Protein AF-A0AB38EMA4-F1 (afdb_monomer_lite)

Secondary structure (DSSP, 8-state):
--EEEEEETTEEEEEE--TTS--EEEEESSHHHHHHHHHHHHHHHHTT----HHHHHHS-HHHHHHHHHHHTGGGSTTHHHHHHHHHHHHHHHHH--

Sequence (97 aa):
MATIRNRGEYQWEAQIRRKGYPAQRKTFETKSDAQAWARMIETEIDRGIFVSRVEAERTAFHQLIDRYISEIAPKHKGAYSEIKRLEALKLLALIEN

Organism: NCBI:txid237306

Structure (mmCIF, N/CA/C/O backbone):
data_AF-A0AB38EMA4-F1
#
_entry.id   AF-A0AB38EMA4-F1
#
loop_
_atom_site.group_PDB
_atom_site.id
_atom_site.type_symbol
_atom_site.label_atom_id
_atom_site.label_alt_id
_atom_site.label_comp_id
_atom_site.label_asym_id
_atom_site.label_entity_id
_atom_site.label_seq_id
_atom_site.pdbx_PDB_ins_code
_atom_site.Cartn_x
_atom_site.Cartn_y
_atom_site.Cartn_z
_atom_site.occupancy
_atom_site.B_iso_or_equiv
_atom_site.auth_seq_id
_atom_site.auth_comp_id
_atom_site.auth_asym_id
_atom_site.auth_atom_id
_atom_site.pdbx_PDB_model_num
ATOM 1 N N . MET A 1 1 ? -10.204 -11.463 9.396 1.00 79.31 1 MET A N 1
ATOM 2 C CA . MET A 1 1 ? -11.075 -10.399 9.907 1.00 79.31 1 MET A CA 1
ATOM 3 C C . MET A 1 1 ? -10.201 -9.297 10.459 1.00 79.31 1 MET A C 1
ATOM 5 O O . MET A 1 1 ? -9.248 -9.593 11.177 1.00 79.31 1 MET A O 1
ATOM 9 N N . ALA A 1 2 ? -10.477 -8.059 10.067 1.00 89.56 2 ALA A N 1
ATOM 10 C CA . ALA A 1 2 ? -9.742 -6.897 10.542 1.00 89.56 2 ALA A CA 1
ATOM 11 C C . ALA A 1 2 ? -10.012 -6.599 12.026 1.00 89.56 2 ALA A C 1
ATOM 13 O O . ALA A 1 2 ? -11.126 -6.782 12.519 1.00 89.56 2 ALA A O 1
ATOM 14 N N . THR A 1 3 ? -9.005 -6.071 12.715 1.00 95.44 3 THR A N 1
ATOM 15 C CA . THR A 1 3 ? -9.125 -5.556 14.083 1.00 95.44 3 THR A CA 1
ATOM 16 C C . THR A 1 3 ? -9.290 -4.042 14.035 1.00 95.44 3 THR A C 1
ATOM 18 O O . THR A 1 3 ? -8.474 -3.360 13.420 1.00 95.44 3 THR A O 1
ATOM 21 N N . ILE A 1 4 ? -10.312 -3.506 14.708 1.00 96.44 4 ILE A N 1
ATOM 22 C CA . ILE A 1 4 ? -10.507 -2.059 14.877 1.00 96.44 4 ILE A CA 1
ATOM 23 C C . ILE A 1 4 ? -10.135 -1.674 16.310 1.00 96.44 4 ILE A C 1
ATOM 25 O O . ILE A 1 4 ? -10.739 -2.171 17.260 1.00 96.44 4 ILE A O 1
ATOM 29 N N . ARG A 1 5 ? -9.153 -0.787 16.471 1.00 95.50 5 ARG A N 1
ATOM 30 C CA . ARG A 1 5 ? -8.633 -0.326 17.760 1.00 95.50 5 ARG A CA 1
ATOM 31 C C . ARG A 1 5 ? -8.906 1.166 17.940 1.00 95.50 5 ARG A C 1
ATOM 33 O O . ARG A 1 5 ? -8.551 1.966 17.084 1.00 95.50 5 ARG A O 1
ATOM 40 N N . ASN A 1 6 ? -9.478 1.544 19.081 1.00 93.81 6 ASN A N 1
ATOM 41 C CA . ASN A 1 6 ? -9.540 2.945 19.499 1.00 93.81 6 ASN A CA 1
ATOM 42 C C . ASN A 1 6 ? -8.192 3.343 20.130 1.00 93.81 6 ASN A C 1
ATOM 44 O O . ASN A 1 6 ? -7.695 2.639 21.015 1.00 93.81 6 ASN A O 1
ATOM 48 N N . ARG A 1 7 ? -7.585 4.429 19.648 1.00 92.31 7 ARG A N 1
ATOM 49 C CA . ARG A 1 7 ? -6.310 4.982 20.130 1.00 92.31 7 ARG A CA 1
ATOM 50 C C . ARG A 1 7 ? -6.458 6.340 20.826 1.00 92.31 7 ARG A C 1
ATOM 52 O O . ARG A 1 7 ? -5.460 6.832 21.345 1.00 92.31 7 ARG A O 1
ATOM 59 N N . GLY A 1 8 ? -7.653 6.924 20.850 1.00 88.50 8 GLY A N 1
ATOM 60 C CA . GLY A 1 8 ? -7.913 8.255 21.393 1.00 88.50 8 GLY A CA 1
ATOM 61 C C . GLY A 1 8 ? -9.069 8.952 20.676 1.00 88.50 8 GLY A C 1
ATOM 62 O O . GLY A 1 8 ? -9.695 8.387 19.776 1.00 88.50 8 GLY A O 1
ATOM 63 N N . GLU A 1 9 ? -9.351 10.189 21.077 1.00 90.38 9 GLU A N 1
ATOM 64 C CA . GLU A 1 9 ? -10.356 11.021 20.412 1.00 90.38 9 GLU A CA 1
ATOM 65 C C . GLU A 1 9 ? -10.001 11.184 18.927 1.00 90.38 9 GLU A C 1
ATOM 67 O O . GLU A 1 9 ? -8.858 11.485 18.591 1.00 90.38 9 GLU A O 1
ATOM 72 N N . TYR A 1 10 ? -10.958 10.906 18.039 1.00 90.81 10 TYR A N 1
ATOM 73 C CA . TYR A 1 10 ? -10.761 10.896 16.583 1.00 90.81 10 TYR A CA 1
ATOM 74 C C . TYR A 1 10 ? -9.616 9.995 16.083 1.00 90.81 10 TYR A C 1
ATOM 76 O O . TYR A 1 10 ? -8.987 10.282 15.067 1.00 90.81 10 TYR A O 1
ATOM 84 N N . GLN A 1 11 ? -9.295 8.908 16.792 1.00 95.31 11 GLN A N 1
ATOM 85 C CA . GLN A 1 11 ? -8.215 7.997 16.402 1.00 95.31 11 GLN A CA 1
ATOM 86 C C . GLN A 1 11 ? -8.692 6.542 16.421 1.00 95.31 11 GLN A C 1
ATOM 88 O O . GLN A 1 11 ? -8.539 5.811 17.402 1.00 95.31 11 GLN A O 1
ATOM 93 N N . TRP A 1 12 ? -9.242 6.097 15.296 1.00 97.56 12 TRP A N 1
ATOM 94 C CA . TRP A 1 12 ? -9.673 4.725 15.045 1.00 97.56 12 TRP A CA 1
ATOM 95 C C . TRP A 1 12 ? -8.727 4.036 14.072 1.00 97.56 12 TRP A C 1
ATOM 97 O O . TRP A 1 12 ? -8.699 4.334 12.883 1.00 97.56 12 TRP A O 1
ATOM 107 N N . GLU A 1 13 ? -7.946 3.090 14.572 1.00 96.56 13 GLU A N 1
ATOM 108 C CA . GLU A 1 13 ? -7.003 2.316 13.776 1.00 96.56 13 GLU A CA 1
ATOM 109 C C . GLU A 1 13 ? -7.651 1.016 13.290 1.00 96.56 13 GLU A C 1
ATOM 111 O O . GLU A 1 13 ? -8.174 0.235 14.083 1.00 96.56 13 GLU A O 1
ATOM 116 N N . ALA A 1 14 ? -7.576 0.752 11.991 1.00 97.12 14 ALA A N 1
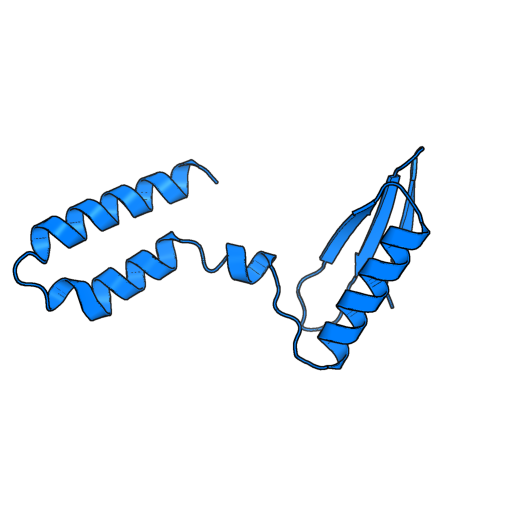ATOM 117 C CA . ALA A 1 14 ? -7.903 -0.534 11.396 1.00 97.12 14 ALA A CA 1
ATOM 118 C C . ALA A 1 14 ? -6.615 -1.309 11.095 1.00 97.12 14 ALA A C 1
ATOM 120 O O . ALA A 1 14 ? -5.702 -0.777 10.462 1.00 97.12 14 ALA A O 1
ATOM 121 N N . GLN A 1 15 ? -6.547 -2.570 11.522 1.00 95.50 15 GLN A N 1
ATOM 122 C CA . GLN A 1 15 ? -5.422 -3.475 11.287 1.00 95.50 15 GLN A CA 1
ATOM 123 C C . GLN A 1 15 ? -5.888 -4.743 10.571 1.00 95.50 15 GLN A C 1
ATOM 125 O O . GLN A 1 15 ? -6.832 -5.401 11.009 1.00 95.50 15 GLN A O 1
ATOM 130 N N . ILE A 1 16 ? -5.192 -5.129 9.504 1.00 93.56 16 ILE A N 1
ATOM 131 C CA . ILE A 1 16 ? -5.530 -6.299 8.687 1.00 93.56 16 ILE A CA 1
ATOM 132 C C . ILE A 1 16 ? -4.297 -7.182 8.568 1.00 93.56 16 ILE A C 1
ATOM 134 O O . ILE A 1 16 ? -3.243 -6.755 8.091 1.00 93.56 16 ILE A O 1
ATOM 138 N N . ARG A 1 17 ? -4.434 -8.431 9.017 1.00 91.69 17 ARG A N 1
ATOM 139 C CA . ARG A 1 17 ? -3.396 -9.460 8.936 1.00 91.69 17 ARG A CA 1
ATOM 140 C C . ARG A 1 17 ? -3.995 -10.701 8.281 1.00 91.69 17 ARG A C 1
ATOM 142 O O . ARG A 1 17 ? -4.865 -11.349 8.860 1.00 91.69 17 ARG A O 1
ATOM 149 N N . ARG A 1 18 ? -3.544 -11.016 7.067 1.00 90.06 18 ARG A N 1
ATOM 150 C CA . ARG A 1 18 ? -3.941 -12.203 6.296 1.00 90.06 18 ARG A CA 1
ATOM 151 C C . ARG A 1 18 ? -2.682 -12.942 5.853 1.00 90.06 18 ARG A C 1
ATOM 153 O O . ARG A 1 18 ? -1.710 -12.315 5.443 1.00 90.06 18 ARG A O 1
ATOM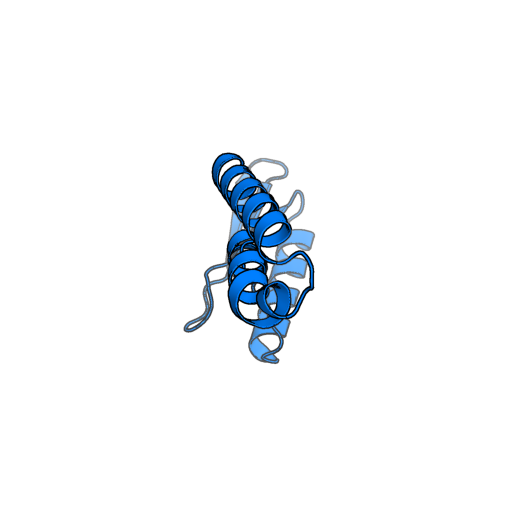 16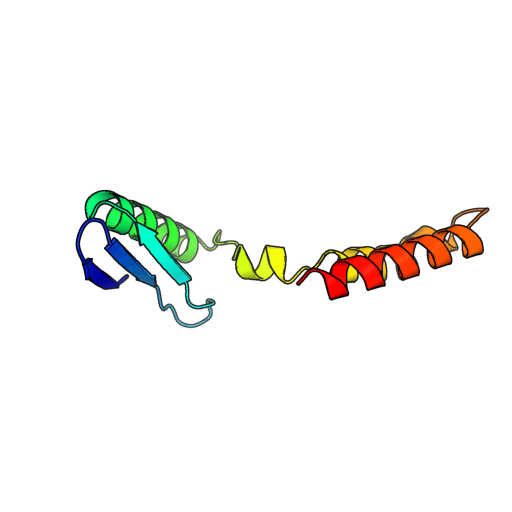0 N N . LYS A 1 19 ? -2.680 -14.272 5.969 1.00 87.75 19 LYS A N 1
ATOM 161 C CA . LYS A 1 19 ? -1.541 -15.102 5.551 1.00 87.75 19 LYS A CA 1
ATOM 162 C C . LYS A 1 19 ? -1.300 -14.909 4.051 1.00 87.75 19 LYS A C 1
ATOM 164 O O . LYS A 1 19 ? -2.250 -14.976 3.283 1.00 87.75 19 LYS A O 1
ATOM 169 N N . GLY A 1 20 ? -0.047 -14.684 3.661 1.00 85.44 20 GLY A N 1
ATOM 170 C CA . GLY A 1 20 ? 0.332 -14.465 2.260 1.00 85.44 20 GLY A CA 1
ATOM 171 C C . GLY A 1 20 ? 0.163 -13.028 1.759 1.00 85.44 20 GLY A C 1
ATOM 172 O O . GLY A 1 20 ? 0.517 -12.763 0.621 1.00 85.44 20 GLY A O 1
ATOM 173 N N . TYR A 1 21 ? -0.312 -12.101 2.598 1.00 86.44 21 TYR A N 1
ATOM 174 C CA . TYR A 1 21 ? -0.455 -10.688 2.249 1.00 86.44 21 TYR A CA 1
ATOM 175 C C . TYR A 1 21 ? 0.320 -9.800 3.231 1.00 86.44 21 TYR A C 1
ATOM 177 O O . TYR A 1 21 ? 0.417 -10.132 4.419 1.00 86.44 21 TYR A O 1
ATOM 185 N N . PRO A 1 22 ? 0.860 -8.654 2.780 1.00 86.81 22 PRO A N 1
ATOM 186 C CA . PRO A 1 22 ? 1.507 -7.698 3.669 1.00 86.81 22 PRO A CA 1
ATOM 187 C C . PRO A 1 22 ? 0.504 -7.131 4.682 1.00 86.81 22 PRO A C 1
ATOM 189 O O . PRO A 1 22 ? -0.638 -6.820 4.338 1.00 86.81 22 PRO A O 1
ATOM 192 N N . ALA A 1 23 ? 0.937 -6.953 5.932 1.00 89.56 23 ALA A N 1
ATOM 193 C CA . ALA A 1 23 ? 0.093 -6.374 6.975 1.00 89.56 23 ALA A CA 1
ATOM 194 C C . ALA A 1 23 ? -0.301 -4.930 6.625 1.00 89.56 23 ALA A C 1
ATOM 196 O O . ALA A 1 23 ? 0.564 -4.109 6.320 1.00 89.56 23 ALA A O 1
ATOM 197 N N . GLN A 1 24 ? -1.596 -4.618 6.704 1.00 90.19 24 GLN A N 1
ATOM 198 C CA . GLN A 1 24 ? -2.125 -3.280 6.429 1.00 90.19 24 GLN A CA 1
ATOM 199 C C . GLN A 1 24 ? -2.593 -2.622 7.726 1.00 90.19 24 GLN A C 1
ATOM 201 O O . GLN A 1 24 ? -3.219 -3.269 8.572 1.00 90.19 2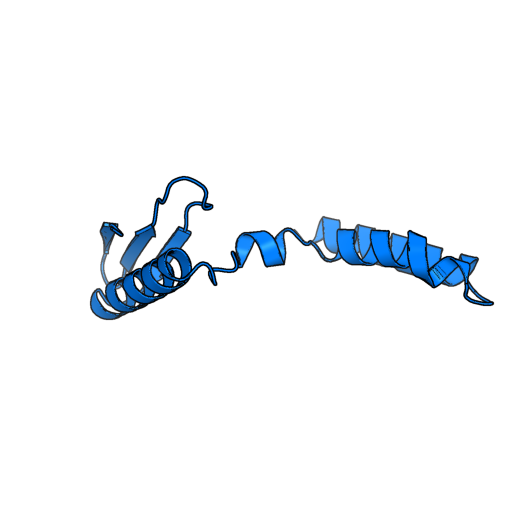4 GLN A O 1
ATOM 206 N N . ARG A 1 25 ? -2.304 -1.329 7.879 1.00 92.25 25 ARG A N 1
ATOM 207 C CA . ARG A 1 25 ? -2.789 -0.504 8.990 1.00 92.25 25 ARG A CA 1
ATOM 208 C C . ARG A 1 25 ? -3.120 0.898 8.503 1.00 92.25 25 ARG A C 1
ATOM 210 O O . ARG A 1 25 ? -2.368 1.450 7.703 1.00 92.25 25 ARG A O 1
ATOM 217 N N . LYS A 1 26 ? -4.215 1.472 8.993 1.00 92.12 26 LYS A N 1
ATOM 218 C CA . LYS A 1 26 ? -4.581 2.865 8.720 1.00 92.12 26 LYS A CA 1
ATOM 219 C C . LYS A 1 26 ? -5.439 3.422 9.852 1.00 92.12 26 LYS A C 1
ATOM 221 O O . LYS A 1 26 ? -6.254 2.692 10.412 1.00 92.12 26 LYS A O 1
ATOM 226 N N . THR A 1 27 ? -5.250 4.698 10.172 1.00 94.62 27 THR A N 1
ATOM 227 C CA . THR A 1 27 ? -6.017 5.409 11.203 1.00 94.62 27 THR A CA 1
ATOM 228 C C . THR A 1 27 ? -7.026 6.358 10.564 1.00 94.62 27 THR A C 1
ATOM 230 O O . THR A 1 27 ? -6.751 6.938 9.514 1.00 94.62 27 THR A O 1
ATOM 233 N N . PHE A 1 28 ? -8.187 6.489 11.196 1.00 95.88 28 PHE A N 1
ATOM 234 C CA . PHE A 1 28 ? -9.334 7.279 10.764 1.00 95.88 28 PHE A CA 1
ATOM 235 C C . PHE A 1 28 ? -9.905 8.074 11.934 1.00 95.88 28 PHE A C 1
ATOM 237 O O . PHE A 1 28 ? -9.748 7.680 13.088 1.00 95.88 28 PHE A O 1
ATOM 244 N N . GLU A 1 29 ? -10.629 9.147 11.634 1.00 95.94 29 GLU A N 1
ATOM 245 C CA . GLU A 1 29 ? -11.303 9.954 12.655 1.00 95.94 29 GLU A CA 1
ATOM 246 C C . GLU A 1 29 ? -12.529 9.255 13.241 1.00 95.94 29 GLU A C 1
ATOM 248 O O . GLU A 1 29 ? -12.832 9.401 14.425 1.00 95.94 29 GLU A O 1
ATOM 253 N N . THR A 1 30 ? -13.211 8.431 12.442 1.00 96.81 30 THR A N 1
ATOM 254 C CA . THR A 1 30 ? -14.419 7.725 12.868 1.00 96.81 30 THR A CA 1
ATOM 255 C C . THR A 1 30 ? -14.247 6.209 12.828 1.00 96.81 30 THR A C 1
ATOM 257 O O . THR A 1 30 ? -13.529 5.637 12.001 1.00 96.81 30 THR A O 1
ATOM 260 N N . LYS A 1 31 ? -14.966 5.521 13.722 1.00 95.50 31 LYS A N 1
ATOM 261 C CA . LYS A 1 31 ? -15.019 4.054 13.749 1.00 95.50 31 LYS A CA 1
ATOM 262 C C . LYS A 1 31 ? -15.624 3.487 12.466 1.00 95.50 31 LYS A C 1
ATOM 264 O O . LYS A 1 31 ? -15.188 2.432 12.006 1.00 95.50 31 LYS A O 1
ATOM 269 N N . SER A 1 32 ? -16.638 4.158 11.920 1.00 96.81 32 SER A N 1
ATOM 270 C CA . SER A 1 32 ? -17.329 3.739 10.699 1.00 96.81 32 SER A CA 1
ATOM 271 C C . SER A 1 32 ? -16.390 3.737 9.502 1.00 96.81 32 SER A C 1
ATOM 273 O O . SER A 1 32 ? -16.379 2.755 8.763 1.00 96.81 32 SER A O 1
ATOM 275 N N . ASP A 1 33 ? -15.547 4.761 9.358 1.00 97.19 33 ASP A N 1
ATOM 276 C CA . ASP A 1 33 ? -14.596 4.838 8.244 1.00 97.19 33 ASP A CA 1
ATOM 277 C C . ASP A 1 33 ? -13.528 3.752 8.359 1.00 97.19 33 ASP A C 1
ATOM 279 O O . ASP A 1 33 ? -13.233 3.058 7.382 1.00 97.19 33 ASP A O 1
ATOM 283 N N . ALA A 1 34 ? -13.022 3.519 9.575 1.00 96.44 34 ALA A N 1
ATOM 284 C CA . ALA A 1 34 ? -12.094 2.427 9.852 1.00 96.44 34 ALA A CA 1
ATOM 285 C C . ALA A 1 34 ? -12.690 1.056 9.487 1.00 96.44 34 ALA A C 1
ATOM 287 O O . ALA A 1 34 ? -12.020 0.224 8.871 1.00 96.44 34 ALA A O 1
ATOM 288 N N . GLN A 1 35 ? -13.962 0.820 9.823 1.00 96.56 35 GLN A N 1
ATOM 289 C CA . GLN A 1 35 ? -14.676 -0.412 9.476 1.00 96.56 35 GLN A CA 1
ATOM 290 C C . GLN A 1 35 ? -14.940 -0.545 7.973 1.00 96.56 35 GLN A C 1
ATOM 292 O O . GLN A 1 35 ? -14.780 -1.636 7.423 1.00 96.56 35 GLN A O 1
ATOM 297 N N . ALA A 1 36 ? -15.349 0.536 7.307 1.00 97.25 36 ALA A N 1
ATOM 298 C CA . ALA A 1 36 ? -15.615 0.543 5.872 1.00 97.25 36 ALA A CA 1
ATOM 299 C C . ALA A 1 36 ? -14.339 0.245 5.075 1.00 97.25 36 ALA A C 1
ATOM 301 O O . ALA A 1 36 ? -14.338 -0.640 4.217 1.00 97.25 36 ALA A O 1
ATOM 302 N N . TRP A 1 37 ? -13.232 0.906 5.419 1.00 96.00 37 TRP A N 1
ATOM 303 C CA . TRP A 1 37 ? -11.929 0.641 4.813 1.00 96.00 37 TRP A CA 1
ATOM 304 C C . TRP A 1 37 ? -11.451 -0.789 5.073 1.00 96.00 37 TRP A C 1
ATOM 306 O O . TRP A 1 37 ? -10.998 -1.465 4.153 1.00 96.00 37 TRP A O 1
ATOM 316 N N . ALA A 1 38 ? -11.604 -1.284 6.303 1.00 95.62 38 ALA A N 1
ATOM 317 C CA . ALA A 1 38 ? -11.240 -2.654 6.635 1.00 95.62 38 ALA A CA 1
ATOM 318 C C . ALA A 1 38 ? -11.978 -3.685 5.769 1.00 95.62 38 ALA A C 1
ATOM 320 O O . ALA A 1 38 ? -11.353 -4.587 5.211 1.00 95.62 38 ALA A O 1
ATOM 321 N N . ARG A 1 39 ? -13.298 -3.523 5.612 1.00 95.44 39 ARG A N 1
ATOM 322 C CA . ARG A 1 39 ? -14.125 -4.400 4.769 1.00 95.44 39 ARG A CA 1
ATOM 323 C C . ARG A 1 39 ? -13.730 -4.331 3.300 1.00 95.44 39 ARG A C 1
ATOM 325 O O . ARG A 1 39 ? -13.694 -5.370 2.648 1.00 95.44 39 ARG A O 1
ATOM 332 N N . MET A 1 40 ? -13.434 -3.136 2.789 1.00 95.06 40 MET A N 1
ATOM 333 C CA . MET A 1 40 ? -12.964 -2.942 1.415 1.00 95.06 40 MET A CA 1
ATOM 334 C C . MET A 1 40 ? -11.700 -3.766 1.156 1.00 95.06 40 MET A C 1
ATOM 336 O O . MET A 1 40 ? -11.693 -4.591 0.249 1.00 95.06 40 MET A O 1
ATOM 340 N N . ILE A 1 41 ? -10.674 -3.615 1.997 1.00 93.38 41 ILE A N 1
ATOM 341 C CA . ILE A 1 41 ? -9.402 -4.327 1.826 1.00 93.38 41 ILE A CA 1
ATOM 342 C C . ILE A 1 41 ? -9.575 -5.842 1.984 1.00 93.38 41 ILE A C 1
ATOM 344 O O . ILE A 1 41 ? -9.013 -6.602 1.200 1.00 93.38 41 ILE A O 1
ATOM 348 N N . GLU A 1 42 ? -10.364 -6.311 2.959 1.00 93.62 42 GLU A N 1
ATOM 349 C CA . GLU A 1 42 ? -10.652 -7.749 3.069 1.00 93.62 42 GLU A CA 1
ATOM 350 C C . GLU A 1 42 ? -11.359 -8.281 1.817 1.00 93.62 42 GLU A C 1
ATOM 352 O O . GLU A 1 42 ? -10.984 -9.337 1.319 1.00 93.62 42 GLU A O 1
ATOM 357 N N . THR A 1 43 ? -12.294 -7.516 1.249 1.00 94.62 43 THR A N 1
ATOM 358 C CA . THR A 1 43 ? -12.988 -7.889 0.008 1.00 94.62 43 THR A CA 1
ATOM 359 C C . THR A 1 43 ? -12.035 -7.949 -1.187 1.00 94.62 43 THR A C 1
ATOM 361 O O . THR A 1 43 ? -12.149 -8.848 -2.016 1.00 94.62 43 THR A O 1
ATOM 364 N N . GLU A 1 44 ? -11.093 -7.012 -1.302 1.00 93.25 44 GLU A N 1
ATOM 365 C CA . GLU A 1 44 ? -10.073 -7.032 -2.358 1.00 93.25 44 GLU A CA 1
ATOM 366 C C . GLU A 1 44 ? -9.151 -8.249 -2.239 1.00 93.25 44 GLU A C 1
ATOM 368 O O . GLU A 1 44 ? -8.835 -8.882 -3.250 1.00 93.25 44 GLU A O 1
ATOM 373 N N . ILE A 1 45 ? -8.748 -8.593 -1.011 1.00 92.38 45 ILE A N 1
ATOM 374 C CA . ILE A 1 45 ? -7.931 -9.777 -0.724 1.00 92.38 45 ILE A CA 1
ATOM 375 C C . ILE A 1 45 ? -8.705 -11.042 -1.092 1.00 92.38 45 ILE A C 1
ATOM 377 O O . ILE A 1 45 ? -8.186 -11.875 -1.831 1.00 92.38 45 ILE A O 1
ATOM 381 N N . ASP A 1 46 ? -9.952 -11.161 -0.635 1.00 91.88 46 ASP A N 1
ATOM 382 C CA . ASP A 1 46 ? -10.800 -12.329 -0.889 1.00 91.88 46 ASP A CA 1
ATOM 383 C C . ASP A 1 46 ? -11.087 -12.513 -2.392 1.00 91.88 46 ASP A C 1
ATOM 385 O O . ASP A 1 46 ? -11.209 -13.638 -2.873 1.00 91.88 46 ASP A O 1
ATOM 389 N N . ARG A 1 47 ? -11.145 -11.416 -3.160 1.00 93.12 47 ARG A N 1
ATOM 390 C CA . ARG A 1 47 ? -11.293 -11.430 -4.628 1.00 93.12 47 ARG A CA 1
ATOM 391 C C . ARG A 1 47 ? -9.982 -11.655 -5.387 1.00 93.12 47 ARG A C 1
ATOM 393 O O . ARG A 1 47 ? -10.020 -11.773 -6.608 1.00 93.12 47 ARG A O 1
ATOM 400 N N . GLY A 1 48 ? -8.835 -11.665 -4.708 1.00 89.38 48 GLY A N 1
ATOM 401 C CA . GLY A 1 48 ? -7.519 -11.785 -5.342 1.00 89.38 48 GLY A CA 1
ATOM 402 C C . GLY A 1 48 ? -7.095 -10.568 -6.175 1.00 89.38 48 GLY A C 1
ATOM 403 O O . GLY A 1 48 ? -6.147 -10.667 -6.945 1.00 89.38 48 GLY A O 1
ATOM 404 N N . ILE A 1 49 ? -7.778 -9.427 -6.031 1.00 88.69 49 ILE A N 1
ATOM 405 C CA . ILE A 1 49 ? -7.481 -8.176 -6.757 1.00 88.69 49 ILE A CA 1
ATOM 406 C C . ILE A 1 49 ? -6.732 -7.159 -5.893 1.00 88.69 49 ILE A C 1
ATOM 408 O O . ILE A 1 49 ? -6.470 -6.042 -6.334 1.00 88.69 49 ILE A O 1
ATOM 412 N N . PHE A 1 50 ? -6.428 -7.517 -4.646 1.00 87.19 50 PHE A N 1
ATOM 413 C CA . PHE A 1 50 ? -5.682 -6.654 -3.749 1.00 87.19 50 PHE A CA 1
ATOM 414 C C . PHE A 1 50 ? -4.292 -6.359 -4.316 1.00 87.19 50 PHE A C 1
ATOM 416 O O . PHE A 1 50 ? -3.456 -7.253 -4.445 1.00 87.19 50 PHE A O 1
ATOM 423 N N . VAL A 1 51 ? -4.043 -5.081 -4.593 1.00 77.19 51 VAL A N 1
ATOM 424 C CA . VAL A 1 51 ? -2.720 -4.560 -4.933 1.00 77.19 51 VAL A CA 1
ATOM 425 C C . VAL A 1 51 ? -2.212 -3.793 -3.726 1.00 77.19 51 VAL A C 1
ATOM 427 O O . VAL A 1 51 ? -2.782 -2.770 -3.333 1.00 77.19 51 VAL A O 1
ATOM 430 N N . SER A 1 52 ? -1.134 -4.278 -3.111 1.00 68.88 52 SER A N 1
ATOM 431 C CA . SER A 1 52 ? -0.552 -3.567 -1.983 1.00 68.88 52 SER A CA 1
ATOM 432 C C . SER A 1 52 ? 0.024 -2.241 -2.469 1.00 68.88 52 SER A C 1
ATOM 434 O O . SER A 1 52 ? 0.966 -2.223 -3.254 1.00 68.88 52 SER A O 1
ATOM 436 N N . ARG A 1 53 ? -0.496 -1.114 -1.967 1.00 64.69 53 ARG A N 1
ATOM 437 C CA . ARG A 1 53 ? 0.112 0.203 -2.223 1.00 64.69 53 ARG A CA 1
ATOM 438 C C . ARG A 1 53 ? 1.539 0.280 -1.692 1.00 64.69 53 ARG A C 1
ATOM 440 O O . ARG A 1 53 ? 2.373 0.894 -2.328 1.00 64.69 53 ARG A O 1
ATOM 447 N N . VAL A 1 54 ? 1.832 -0.442 -0.609 1.00 60.91 54 VAL A N 1
ATOM 448 C CA . VAL A 1 54 ? 3.198 -0.604 -0.101 1.00 60.91 54 VAL A CA 1
ATOM 449 C C . VAL A 1 54 ? 4.074 -1.343 -1.119 1.00 60.91 54 VAL A C 1
ATOM 451 O O . VAL A 1 54 ? 5.235 -0.996 -1.262 1.00 60.91 54 VAL A O 1
ATOM 454 N N . GLU A 1 55 ? 3.560 -2.336 -1.857 1.00 52.84 55 GLU A N 1
ATOM 455 C CA . GLU A 1 55 ? 4.313 -2.952 -2.967 1.00 52.84 55 GLU A CA 1
ATOM 456 C C . GLU A 1 55 ? 4.386 -2.076 -4.218 1.00 52.84 55 GLU A C 1
ATOM 458 O O . GLU A 1 55 ? 5.408 -2.085 -4.895 1.00 52.84 55 GLU A O 1
ATOM 463 N N . ALA A 1 56 ? 3.344 -1.301 -4.520 1.00 52.44 56 ALA A N 1
ATOM 464 C CA . ALA A 1 56 ? 3.371 -0.323 -5.606 1.00 52.44 56 ALA A CA 1
ATOM 465 C C . ALA A 1 56 ? 4.397 0.792 -5.330 1.00 52.44 56 ALA A C 1
ATOM 467 O O . ALA A 1 56 ? 5.125 1.183 -6.234 1.00 52.44 56 ALA A O 1
ATOM 468 N N . GLU A 1 57 ? 4.523 1.231 -4.076 1.00 53.94 57 GLU A N 1
ATOM 469 C CA . GLU A 1 57 ? 5.581 2.131 -3.599 1.00 53.94 57 GLU A CA 1
ATOM 470 C C . GLU A 1 57 ? 6.952 1.426 -3.545 1.00 53.94 57 GLU A C 1
ATOM 472 O O . GLU A 1 57 ? 7.976 2.049 -3.822 1.00 53.94 57 GLU A O 1
ATOM 477 N N . ARG A 1 58 ? 6.996 0.114 -3.247 1.00 51.81 58 ARG A N 1
ATOM 478 C CA . ARG A 1 58 ? 8.226 -0.710 -3.295 1.00 51.81 58 ARG A CA 1
ATOM 479 C C . ARG A 1 58 ? 8.658 -1.112 -4.698 1.00 51.81 58 ARG A C 1
ATOM 481 O O . ARG A 1 58 ? 9.829 -1.455 -4.858 1.00 51.81 58 ARG A O 1
ATOM 488 N N . THR A 1 59 ? 7.789 -1.022 -5.707 1.00 54.72 59 THR A N 1
ATOM 489 C CA . THR A 1 59 ? 8.223 -0.869 -7.102 1.00 54.72 59 THR A CA 1
ATOM 490 C C . THR A 1 59 ? 8.740 0.552 -7.233 1.00 54.72 59 THR A C 1
ATOM 492 O O . THR A 1 59 ? 8.150 1.420 -7.873 1.00 54.72 59 THR A O 1
ATOM 495 N N . ALA A 1 60 ? 9.803 0.817 -6.486 1.00 68.81 60 ALA A N 1
ATOM 496 C CA . ALA A 1 60 ? 10.299 2.145 -6.279 1.00 68.81 60 ALA A CA 1
ATOM 497 C C . ALA A 1 60 ? 10.736 2.683 -7.634 1.00 68.81 60 ALA A C 1
ATOM 499 O O . ALA A 1 60 ? 11.235 1.942 -8.481 1.00 68.81 60 ALA A O 1
ATOM 500 N N . PHE A 1 61 ? 10.542 3.978 -7.848 1.00 74.88 61 PHE A N 1
ATOM 501 C CA . PHE A 1 61 ? 10.886 4.669 -9.088 1.00 74.88 61 PHE A CA 1
ATOM 502 C C . PHE A 1 61 ? 12.282 4.285 -9.622 1.00 74.88 61 PHE A C 1
ATOM 504 O O . PHE A 1 61 ? 12.480 4.146 -10.829 1.00 74.88 61 PHE A O 1
ATOM 511 N N . HIS A 1 62 ? 13.219 3.982 -8.717 1.00 80.19 62 HIS A N 1
ATOM 512 C CA . HIS A 1 62 ? 14.539 3.464 -9.056 1.00 80.19 62 HIS A CA 1
ATOM 513 C C . HIS A 1 62 ? 14.523 2.137 -9.843 1.00 80.19 62 HIS A C 1
ATOM 515 O O . HIS A 1 62 ? 15.300 1.984 -10.780 1.00 80.19 62 HIS A O 1
ATOM 521 N N . GLN A 1 63 ? 13.635 1.195 -9.513 1.00 83.38 63 GLN A N 1
ATOM 522 C CA . GLN A 1 63 ? 13.504 -0.105 -10.183 1.00 83.38 63 GLN A CA 1
ATOM 523 C C . GLN A 1 63 ? 12.943 0.039 -11.600 1.00 83.38 63 GLN A C 1
ATOM 525 O O . GLN A 1 63 ? 13.345 -0.686 -12.510 1.00 83.38 63 GLN A O 1
ATOM 530 N N . LEU A 1 64 ? 12.026 0.992 -11.800 1.00 86.69 64 LEU A N 1
ATOM 531 C CA . LEU A 1 64 ? 11.518 1.333 -13.131 1.00 86.69 64 LEU A CA 1
ATOM 532 C C . LEU A 1 64 ? 12.623 1.943 -13.995 1.00 86.69 64 LEU A C 1
ATOM 534 O O . LEU A 1 64 ? 12.769 1.563 -15.157 1.00 86.69 64 LEU A O 1
ATOM 538 N N . ILE A 1 65 ? 13.433 2.834 -13.414 1.00 90.12 65 ILE A N 1
ATOM 539 C CA . ILE A 1 65 ? 14.614 3.386 -14.079 1.00 90.12 65 ILE A CA 1
ATOM 540 C C . ILE A 1 65 ? 15.599 2.271 -14.448 1.00 90.12 65 ILE A C 1
ATOM 542 O O . ILE A 1 65 ? 16.063 2.239 -15.585 1.00 90.12 65 ILE A O 1
ATOM 546 N N . ASP A 1 66 ? 15.886 1.344 -13.531 1.00 90.69 66 ASP A N 1
A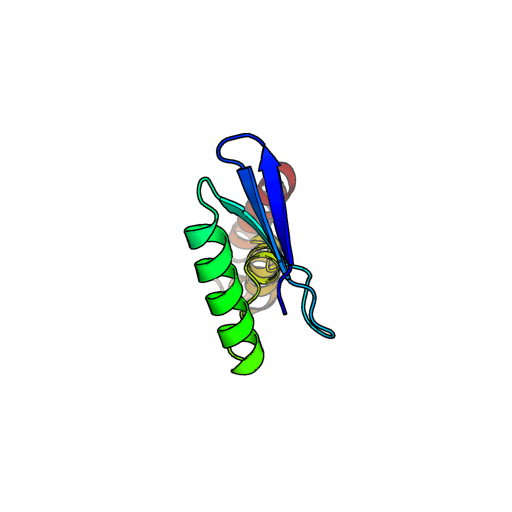TOM 547 C CA . ASP A 1 66 ? 16.818 0.237 -13.778 1.00 90.69 66 ASP A CA 1
ATOM 548 C C . ASP A 1 66 ? 16.375 -0.621 -14.973 1.00 90.69 66 ASP A C 1
ATOM 550 O O . ASP A 1 66 ? 17.181 -0.910 -15.859 1.00 90.69 66 ASP A O 1
ATOM 554 N N . ARG A 1 67 ? 15.080 -0.959 -15.058 1.00 91.44 67 ARG A N 1
ATOM 555 C CA . ARG A 1 67 ? 14.523 -1.701 -16.202 1.00 91.44 67 ARG A CA 1
ATOM 556 C C . ARG A 1 67 ? 14.589 -0.900 -17.503 1.00 91.44 67 ARG A C 1
ATOM 558 O O . ARG A 1 67 ? 14.919 -1.435 -18.558 1.00 91.44 67 ARG A O 1
ATOM 565 N N . TYR A 1 68 ? 14.282 0.391 -17.448 1.00 92.56 68 TYR A N 1
ATOM 566 C CA . TYR A 1 68 ? 14.331 1.242 -18.633 1.00 92.56 68 TYR A CA 1
ATOM 567 C C . TYR A 1 68 ? 15.770 1.398 -19.161 1.00 92.56 68 TYR A C 1
ATOM 569 O O . TYR A 1 68 ? 15.991 1.341 -20.375 1.00 92.56 68 TYR A O 1
ATOM 577 N N . ILE A 1 69 ? 16.754 1.529 -18.261 1.00 94.62 69 ILE A N 1
ATOM 578 C CA . ILE A 1 69 ? 18.186 1.564 -18.593 1.00 94.62 69 ILE A CA 1
ATOM 579 C C . ILE A 1 69 ? 18.639 0.257 -19.251 1.00 94.62 69 ILE A C 1
ATOM 581 O O . ILE A 1 69 ? 19.459 0.310 -20.165 1.00 94.62 69 ILE A O 1
ATOM 585 N N . SER A 1 70 ? 18.139 -0.905 -18.820 1.00 93.12 70 SER A N 1
ATOM 586 C CA . SER A 1 70 ? 18.564 -2.193 -19.382 1.00 93.12 70 SER A CA 1
ATOM 587 C C . SER A 1 70 ? 17.875 -2.542 -20.706 1.00 93.12 70 SER A C 1
ATOM 589 O O . SER A 1 70 ? 18.513 -3.103 -21.596 1.00 93.12 70 SER A O 1
ATOM 591 N N . GLU A 1 71 ? 16.590 -2.219 -20.863 1.00 95.12 71 GLU A N 1
ATOM 592 C CA . GLU A 1 71 ? 15.773 -2.733 -21.973 1.00 95.12 71 GLU A CA 1
ATOM 593 C C . GLU A 1 71 ? 15.558 -1.733 -23.120 1.00 95.12 71 GLU A C 1
ATOM 595 O O . GLU A 1 71 ? 15.388 -2.148 -24.277 1.00 95.12 71 GLU A O 1
ATOM 600 N N . ILE A 1 72 ? 15.535 -0.430 -22.817 1.00 95.62 72 ILE A N 1
ATOM 601 C CA . ILE A 1 72 ? 15.088 0.621 -23.747 1.00 95.62 72 ILE A CA 1
ATOM 602 C C . ILE A 1 72 ? 16.213 1.600 -24.077 1.00 95.62 72 ILE A C 1
ATOM 604 O O . ILE A 1 72 ? 16.574 1.729 -25.248 1.00 95.62 72 ILE A O 1
ATOM 608 N N . ALA A 1 73 ? 16.817 2.232 -23.067 1.00 92.94 73 ALA A N 1
ATOM 609 C CA . ALA A 1 73 ? 17.834 3.270 -23.254 1.00 92.94 73 ALA A CA 1
ATOM 610 C C . ALA A 1 73 ? 19.013 2.876 -24.178 1.00 92.94 73 ALA A C 1
ATOM 612 O O . ALA A 1 73 ? 19.440 3.723 -24.964 1.00 92.94 73 ALA A O 1
ATOM 613 N N . PRO A 1 74 ? 19.524 1.621 -24.195 1.00 94.25 74 PRO A N 1
ATOM 614 C CA . PRO A 1 74 ? 20.635 1.232 -25.070 1.00 94.25 74 PRO A CA 1
ATOM 615 C C . PRO A 1 74 ? 20.288 1.288 -26.562 1.00 94.25 74 PRO A C 1
ATOM 617 O O . PRO A 1 74 ? 21.181 1.337 -27.404 1.00 94.25 74 PRO A O 1
ATOM 620 N N . LYS A 1 75 ? 18.993 1.288 -26.902 1.00 94.94 75 LYS A N 1
ATOM 621 C CA . LYS A 1 75 ? 18.495 1.346 -28.284 1.00 94.94 75 LYS A CA 1
ATOM 622 C C . LYS A 1 75 ? 18.428 2.778 -28.820 1.00 94.94 75 LYS A C 1
ATOM 624 O O . LYS A 1 75 ? 18.145 2.976 -30.000 1.00 94.94 75 LYS A O 1
ATOM 629 N N . HIS A 1 76 ? 18.660 3.786 -27.979 1.00 94.31 76 HIS A N 1
ATOM 630 C CA . HIS A 1 76 ? 18.573 5.189 -28.368 1.00 94.31 76 HIS A CA 1
ATOM 631 C C . HIS A 1 76 ? 19.906 5.722 -28.898 1.00 94.31 76 HIS A C 1
ATOM 633 O O . HIS A 1 76 ? 20.979 5.440 -28.371 1.00 94.31 76 HIS A O 1
ATOM 639 N N . LYS A 1 77 ? 19.838 6.605 -29.902 1.00 88.19 77 LYS A N 1
ATOM 640 C CA . LYS A 1 77 ? 21.015 7.266 -30.498 1.00 88.19 77 LYS A CA 1
ATOM 641 C C . LYS A 1 77 ? 21.844 8.067 -29.472 1.00 88.19 77 LYS A C 1
ATOM 643 O O . LYS A 1 77 ? 23.026 8.300 -29.692 1.00 88.19 77 LYS A O 1
ATOM 648 N N . GLY A 1 78 ? 21.228 8.475 -28.356 1.00 91.75 78 GLY A N 1
ATOM 649 C CA . GLY A 1 78 ? 21.840 9.220 -27.248 1.00 91.75 78 GLY A CA 1
ATOM 650 C C . GLY A 1 78 ? 22.009 8.428 -25.944 1.00 91.75 78 GLY A C 1
ATOM 651 O O . GLY A 1 78 ? 22.129 9.064 -24.890 1.00 91.75 78 GLY A O 1
ATOM 652 N N . ALA A 1 79 ? 22.019 7.088 -26.014 1.00 91.69 79 ALA A N 1
ATOM 653 C CA . AL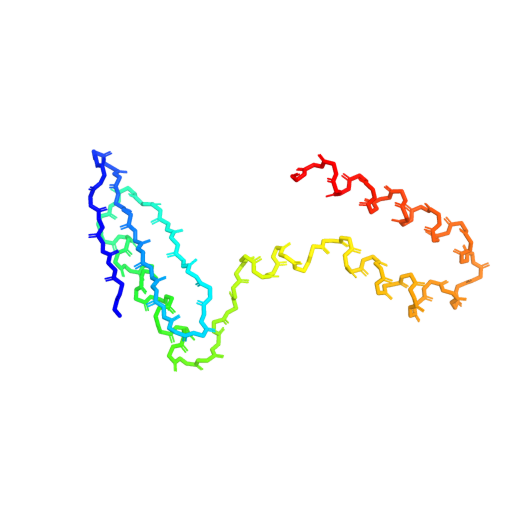A A 1 79 ? 21.976 6.165 -24.873 1.00 91.69 79 ALA A CA 1
ATOM 654 C C . ALA A 1 79 ? 22.899 6.561 -23.713 1.00 91.69 79 ALA A C 1
ATOM 656 O O . ALA A 1 79 ? 22.454 6.657 -22.575 1.00 91.69 79 ALA A O 1
ATOM 657 N N . TYR A 1 80 ? 24.169 6.870 -23.994 1.00 92.56 80 TYR A N 1
ATOM 658 C CA . TYR A 1 80 ? 25.147 7.218 -22.958 1.00 92.56 80 TYR A CA 1
ATOM 659 C C . TYR A 1 80 ? 24.703 8.411 -22.094 1.00 92.56 80 TYR A C 1
ATOM 661 O O . TYR A 1 80 ? 24.732 8.351 -20.867 1.00 92.56 80 TYR A O 1
ATOM 669 N N . SER A 1 81 ? 24.247 9.492 -22.731 1.00 94.12 81 SER A N 1
ATOM 670 C CA . SER A 1 81 ? 23.818 10.702 -22.020 1.00 94.12 81 SER A CA 1
ATOM 671 C C . SER A 1 81 ? 22.503 10.498 -21.261 1.00 94.12 81 SER A C 1
ATOM 673 O O . SER A 1 81 ? 22.306 11.072 -20.193 1.00 94.12 81 SER A O 1
ATOM 675 N N . GLU A 1 82 ? 21.603 9.683 -21.809 1.00 93.56 82 GLU A N 1
ATOM 676 C CA . GLU A 1 82 ? 20.309 9.359 -21.213 1.00 93.56 82 GLU A CA 1
ATOM 677 C C . GLU A 1 82 ? 20.474 8.475 -19.980 1.00 93.56 82 GLU A C 1
ATOM 679 O O . GLU A 1 82 ? 19.962 8.827 -18.920 1.00 93.56 82 GLU A O 1
ATOM 684 N N . ILE A 1 83 ? 21.268 7.406 -20.084 1.00 95.38 83 ILE A N 1
ATOM 685 C CA . ILE A 1 83 ? 21.591 6.514 -18.967 1.00 95.38 83 ILE A CA 1
ATOM 686 C C . ILE A 1 83 ? 22.218 7.314 -17.823 1.00 95.38 83 ILE A C 1
ATOM 688 O O . ILE A 1 83 ? 21.781 7.178 -16.687 1.00 95.38 83 ILE A O 1
ATOM 692 N N . LYS A 1 84 ? 23.156 8.229 -18.108 1.00 95.44 84 LYS A N 1
ATOM 693 C CA . LYS A 1 84 ? 23.773 9.075 -17.070 1.00 95.44 84 LYS A CA 1
ATOM 694 C C . LYS A 1 84 ? 22.773 9.983 -16.348 1.00 95.44 84 LYS A C 1
ATOM 696 O O . LYS A 1 84 ? 22.855 10.131 -15.131 1.00 95.44 84 LYS A O 1
ATOM 701 N N . ARG A 1 85 ? 21.812 10.574 -17.068 1.00 93.94 85 ARG A N 1
ATOM 702 C CA . ARG A 1 85 ? 20.744 11.384 -16.450 1.00 93.94 85 ARG A CA 1
ATOM 703 C C . ARG A 1 85 ? 19.788 10.528 -15.620 1.00 93.94 85 ARG A C 1
ATOM 705 O O . ARG A 1 85 ? 19.389 10.944 -14.538 1.00 93.94 85 ARG A O 1
ATOM 712 N N . LEU A 1 86 ? 19.443 9.342 -16.112 1.00 93.69 86 LEU A N 1
ATOM 713 C CA . LEU A 1 86 ? 18.580 8.393 -15.414 1.00 93.69 86 LEU A CA 1
ATOM 714 C C . LEU A 1 86 ? 19.247 7.835 -14.147 1.00 93.69 86 LEU A C 1
ATOM 716 O O . LEU A 1 86 ? 18.596 7.764 -13.112 1.00 93.69 86 LEU A O 1
ATOM 720 N N . GLU A 1 87 ? 20.546 7.526 -14.184 1.00 92.62 87 GLU A N 1
ATOM 721 C CA . GLU A 1 87 ? 21.338 7.152 -13.002 1.00 92.62 87 GLU A CA 1
ATOM 722 C C . GLU A 1 87 ? 21.332 8.267 -11.943 1.00 92.62 87 GLU A C 1
ATOM 724 O O . GLU A 1 87 ? 21.157 7.989 -10.757 1.00 92.62 87 GLU A O 1
ATOM 729 N N . ALA A 1 88 ? 21.460 9.531 -12.360 1.00 89.88 88 ALA A N 1
ATOM 730 C CA . ALA A 1 88 ? 21.385 10.674 -11.450 1.00 89.88 88 ALA A CA 1
ATOM 731 C C . ALA A 1 88 ? 19.981 10.843 -10.836 1.00 89.88 88 ALA A C 1
ATOM 733 O O . ALA A 1 88 ? 19.858 11.006 -9.623 1.00 89.88 88 ALA A O 1
ATOM 734 N N . LEU A 1 89 ? 18.920 10.738 -11.645 1.00 86.75 89 LEU A N 1
ATOM 735 C CA . LEU A 1 89 ? 17.527 10.762 -11.172 1.00 86.75 89 LEU A CA 1
ATOM 736 C C . LEU A 1 89 ? 17.228 9.614 -10.202 1.00 86.75 89 LEU A C 1
ATOM 738 O O . LEU A 1 89 ? 16.528 9.805 -9.209 1.00 86.75 89 LEU A O 1
ATOM 742 N N . LYS A 1 90 ? 17.796 8.433 -10.461 1.00 87.00 90 LYS A N 1
ATOM 743 C CA . LYS A 1 90 ? 17.690 7.267 -9.585 1.00 87.00 90 LYS A CA 1
ATOM 744 C C . LYS A 1 90 ? 18.274 7.546 -8.203 1.00 87.00 90 LYS A C 1
ATOM 746 O O . LYS A 1 90 ? 17.647 7.221 -7.201 1.00 87.00 90 LYS A O 1
ATOM 751 N N . LEU A 1 91 ? 19.470 8.134 -8.159 1.00 80.69 91 LEU A N 1
ATOM 752 C CA . LEU A 1 91 ? 20.157 8.470 -6.912 1.00 80.69 91 LEU A CA 1
ATOM 753 C C . LEU A 1 91 ? 19.386 9.514 -6.098 1.00 80.69 91 LEU A C 1
ATOM 755 O O . LEU A 1 91 ? 19.291 9.366 -4.887 1.00 80.69 91 LEU A O 1
ATOM 759 N N . LEU A 1 92 ? 18.784 10.513 -6.749 1.00 79.06 92 LEU A N 1
ATOM 760 C CA . LEU A 1 92 ? 17.943 11.508 -6.071 1.00 79.06 92 LEU A CA 1
ATOM 761 C C . LEU A 1 92 ? 16.699 10.872 -5.437 1.00 79.06 92 LEU A C 1
ATOM 763 O O . LEU A 1 92 ? 16.419 11.105 -4.266 1.00 79.06 92 LEU A O 1
ATOM 767 N N . ALA A 1 93 ? 16.018 9.986 -6.164 1.00 69.56 93 ALA A N 1
ATOM 768 C CA . ALA A 1 93 ? 14.835 9.286 -5.660 1.00 69.56 93 ALA A CA 1
ATOM 769 C C . ALA A 1 93 ? 15.121 8.313 -4.497 1.00 69.56 93 ALA A C 1
ATOM 771 O O . ALA A 1 93 ? 14.193 7.879 -3.818 1.00 69.56 93 ALA A O 1
ATOM 772 N N . LEU A 1 94 ? 16.389 7.950 -4.275 1.00 67.19 94 LEU A N 1
ATOM 773 C CA . LEU A 1 94 ? 16.832 7.145 -3.132 1.00 67.19 94 LEU A CA 1
ATOM 774 C C . LEU A 1 94 ? 17.193 7.995 -1.901 1.00 67.19 94 LEU A C 1
ATOM 776 O O . LEU A 1 94 ? 17.282 7.441 -0.812 1.00 67.19 94 LEU A O 1
ATOM 780 N N . ILE A 1 95 ? 17.421 9.304 -2.063 1.00 66.56 95 ILE A N 1
ATOM 781 C CA . ILE A 1 95 ? 17.774 10.232 -0.971 1.00 66.56 95 ILE A CA 1
ATOM 782 C C . ILE A 1 95 ? 16.517 10.798 -0.286 1.00 66.56 95 ILE A C 1
ATOM 784 O O . ILE A 1 95 ? 16.566 11.155 0.886 1.00 66.56 95 ILE A O 1
ATOM 788 N N . GLU A 1 96 ? 15.395 10.875 -1.003 1.00 52.47 96 GLU A N 1
ATOM 789 C CA . GLU A 1 96 ? 14.135 11.463 -0.519 1.00 52.47 96 GLU A CA 1
ATOM 790 C C . GLU A 1 96 ? 13.216 10.482 0.244 1.00 52.47 96 GLU A C 1
ATOM 792 O O . GLU A 1 96 ? 12.100 10.858 0.602 1.00 52.47 96 GLU A O 1
ATOM 797 N N . ASN A 1 97 ? 13.658 9.243 0.496 1.00 47.66 97 ASN A N 1
ATOM 798 C CA . ASN A 1 97 ? 12.856 8.159 1.088 1.00 47.66 97 ASN A CA 1
ATOM 799 C C . ASN A 1 97 ? 13.421 7.673 2.430 1.00 47.66 97 ASN A C 1
ATOM 801 O O . ASN A 1 97 ? 14.655 7.470 2.504 1.00 47.66 97 ASN A O 1
#

pLDDT: mean 87.05, std 12.53, range [47.66, 97.56]

Radius of gyration: 19.83 Å; chains: 1; bounding box: 42×27×52 Å

Foldseek 3Di:
DWDWDDPDQQWIKIWDDDPPDDIDIDTGRDSVVSVVVNVVQVVCVVVVNDDPVVVVCVCPPLVVLVCCLVPPLVPDPCSVVVNVVSVVVSVVSVVVD